Protein AF-A0A0D0E7J3-F1 (afdb_monomer)

Structure (mmCIF, N/CA/C/O backbone):
data_AF-A0A0D0E7J3-F1
#
_entry.id   AF-A0A0D0E7J3-F1
#
loop_
_atom_site.group_PDB
_atom_site.id
_atom_site.type_symbol
_atom_site.label_atom_id
_atom_site.label_alt_id
_atom_site.label_comp_id
_atom_site.label_asym_id
_atom_site.label_entity_id
_atom_site.label_seq_id
_atom_site.pdbx_PDB_ins_code
_atom_site.Cartn_x
_atom_site.Cartn_y
_atom_site.Cartn_z
_atom_site.occupancy
_atom_site.B_iso_or_equiv
_atom_site.auth_seq_id
_atom_site.auth_comp_id
_atom_site.auth_asym_id
_atom_site.auth_atom_id
_atom_site.pdbx_PDB_model_num
ATOM 1 N N . SER A 1 1 ? -6.514 17.524 -31.530 1.00 40.88 1 SER A N 1
ATOM 2 C CA . SER A 1 1 ? -5.529 18.200 -30.662 1.00 40.88 1 SER A CA 1
ATOM 3 C C . SER A 1 1 ? -5.880 17.869 -29.221 1.00 40.88 1 SER A C 1
ATOM 5 O O . SER A 1 1 ? -6.902 18.317 -28.727 1.00 40.88 1 SER A O 1
ATOM 7 N N . PHE A 1 2 ? -5.099 16.993 -28.589 1.00 48.50 2 PHE A N 1
ATOM 8 C CA . PHE A 1 2 ? -5.374 16.381 -27.277 1.00 48.50 2 PHE A CA 1
ATOM 9 C C . PHE A 1 2 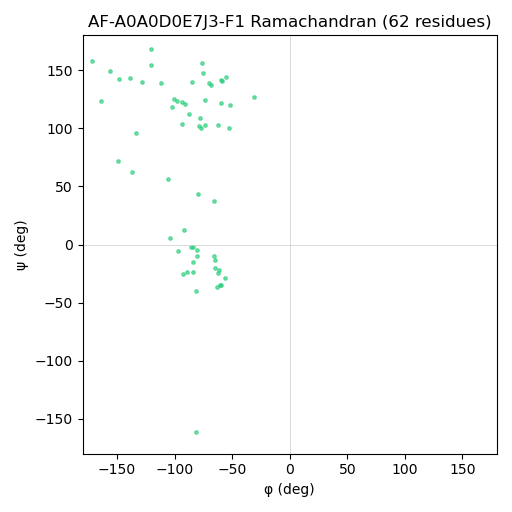? -5.046 17.297 -26.087 1.00 48.50 2 PHE A C 1
ATOM 11 O O . PHE A 1 2 ? -4.411 16.860 -25.137 1.00 48.50 2 PHE A O 1
ATOM 18 N N . LEU A 1 3 ? -5.398 18.579 -26.146 1.00 50.72 3 LEU A N 1
ATOM 19 C CA . LEU A 1 3 ? -5.023 19.533 -25.100 1.00 50.72 3 LEU A CA 1
ATOM 20 C C . LEU A 1 3 ? -6.202 20.438 -24.752 1.00 50.72 3 LEU A C 1
ATOM 22 O O . LEU A 1 3 ? -6.141 21.644 -24.944 1.00 50.72 3 LEU A O 1
ATOM 26 N N . ASP A 1 4 ? -7.275 19.827 -24.256 1.00 58.19 4 ASP A N 1
ATOM 27 C CA . ASP A 1 4 ? -8.181 20.502 -23.327 1.00 58.19 4 ASP A CA 1
ATOM 28 C C . ASP A 1 4 ? -8.793 19.482 -22.366 1.00 58.19 4 ASP A C 1
ATOM 30 O O . ASP A 1 4 ? -9.939 19.064 -22.492 1.00 58.19 4 ASP A O 1
ATOM 34 N N . ASN A 1 5 ? -7.963 18.984 -21.454 1.00 53.03 5 ASN A N 1
ATOM 35 C CA . ASN A 1 5 ? -8.416 18.666 -20.110 1.00 53.03 5 ASN A CA 1
ATOM 36 C C . ASN A 1 5 ? -7.172 18.515 -19.240 1.00 53.03 5 ASN A C 1
ATOM 38 O O . ASN A 1 5 ? -6.317 17.675 -19.517 1.00 53.03 5 ASN A O 1
ATOM 42 N N . SER A 1 6 ? -7.076 19.277 -18.160 1.00 60.91 6 SER A N 1
ATOM 43 C CA . SER A 1 6 ? -6.081 19.099 -17.095 1.00 60.91 6 SER A CA 1
ATOM 44 C C . SER A 1 6 ? -6.287 17.782 -16.321 1.00 60.91 6 SER A C 1
ATOM 46 O O . SER A 1 6 ? -6.141 17.738 -15.100 1.00 60.91 6 SER A O 1
ATOM 48 N N . SER A 1 7 ? -6.675 16.696 -16.997 1.00 61.78 7 SER A N 1
ATOM 49 C CA . SER A 1 7 ? -6.809 15.372 -16.414 1.00 61.78 7 SER A CA 1
ATOM 50 C C . SER A 1 7 ? -5.409 14.831 -16.177 1.00 61.78 7 SER A C 1
ATOM 52 O O . SER A 1 7 ? -4.716 14.410 -17.106 1.00 61.78 7 SER A O 1
ATOM 54 N N . ARG A 1 8 ? -4.967 14.863 -14.921 1.00 67.06 8 ARG A N 1
ATOM 55 C CA . ARG A 1 8 ? -3.788 14.106 -14.500 1.00 67.06 8 ARG A CA 1
ATOM 56 C C . ARG A 1 8 ? -3.996 12.659 -14.948 1.00 67.06 8 ARG A C 1
ATOM 58 O O . ARG A 1 8 ? -4.987 12.046 -14.557 1.00 67.06 8 ARG A O 1
ATOM 65 N N . 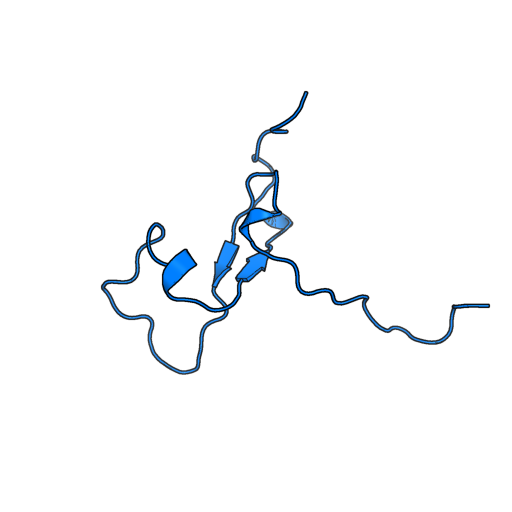ASN A 1 9 ? -3.101 12.146 -15.791 1.00 70.62 9 ASN A N 1
ATOM 66 C CA . ASN A 1 9 ? -3.102 10.735 -16.160 1.00 70.62 9 ASN A CA 1
ATOM 67 C C . ASN A 1 9 ? -2.847 9.925 -14.886 1.00 70.62 9 ASN A C 1
ATOM 69 O O . ASN A 1 9 ? -1.731 9.899 -14.373 1.00 70.62 9 ASN A O 1
ATOM 73 N N . LEU A 1 10 ? -3.911 9.335 -14.349 1.00 72.38 10 LEU A N 1
ATOM 74 C CA . LEU A 1 10 ? -3.873 8.438 -13.2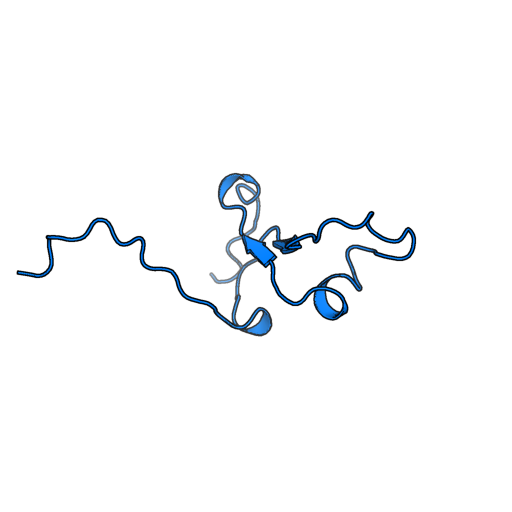05 1.00 72.38 10 LEU A CA 1
ATOM 75 C C . LEU A 1 10 ? -3.961 7.014 -13.743 1.00 72.38 10 LEU A C 1
ATOM 77 O O . LEU A 1 10 ? -4.888 6.682 -14.480 1.00 72.38 10 LEU A O 1
ATOM 81 N N . ALA A 1 11 ? -2.996 6.183 -13.372 1.00 73.94 11 ALA A N 1
ATOM 82 C CA . ALA A 1 11 ? -2.988 4.761 -13.674 1.00 73.94 11 ALA A CA 1
ATOM 83 C C . ALA A 1 11 ? -2.756 3.982 -12.377 1.00 73.94 11 ALA A C 1
ATOM 85 O O . ALA A 1 11 ? -1.950 4.393 -11.543 1.00 73.94 11 ALA A O 1
ATOM 86 N N . VAL A 1 12 ? -3.463 2.865 -12.219 1.00 77.75 12 VAL A N 1
ATOM 87 C CA . VAL A 1 12 ? -3.217 1.882 -11.158 1.00 77.75 12 VAL A CA 1
ATOM 88 C C . VAL A 1 12 ? -2.382 0.764 -11.774 1.00 77.75 12 VAL A C 1
ATOM 90 O O . VAL A 1 12 ? -2.780 0.192 -12.788 1.00 77.75 12 VAL A O 1
ATOM 93 N N . ILE A 1 13 ? -1.219 0.481 -11.191 1.00 80.00 13 ILE A N 1
ATOM 94 C CA . ILE A 1 13 ? -0.303 -0.582 -11.628 1.00 80.00 13 ILE A CA 1
ATOM 95 C C . ILE A 1 13 ? -0.086 -1.578 -10.492 1.00 80.00 13 ILE A C 1
ATOM 97 O O . ILE A 1 13 ? -0.232 -1.226 -9.322 1.00 80.00 13 ILE A O 1
ATOM 101 N N . HIS A 1 14 ? 0.265 -2.818 -10.833 1.00 81.38 14 HIS A N 1
ATOM 102 C CA . HIS A 1 14 ? 0.592 -3.823 -9.827 1.00 81.38 14 HIS A CA 1
ATOM 103 C C . HIS A 1 14 ? 1.925 -3.493 -9.151 1.00 81.38 14 HIS A C 1
ATOM 105 O O . HIS A 1 14 ? 2.879 -3.106 -9.830 1.00 81.38 14 HIS A O 1
ATOM 111 N N . ILE A 1 15 ? 2.012 -3.674 -7.832 1.00 76.44 15 ILE A N 1
ATOM 112 C CA . ILE A 1 15 ? 3.216 -3.314 -7.075 1.00 76.44 15 ILE A CA 1
ATOM 113 C C . ILE A 1 15 ? 4.438 -4.143 -7.501 1.00 76.44 15 ILE A C 1
ATOM 115 O O . ILE A 1 15 ? 5.520 -3.590 -7.673 1.00 76.44 15 ILE A O 1
ATOM 119 N N . ASP A 1 16 ? 4.236 -5.421 -7.832 1.00 80.25 16 ASP A N 1
ATOM 120 C CA . ASP A 1 16 ? 5.294 -6.310 -8.343 1.00 80.25 16 ASP A CA 1
ATOM 121 C C . ASP A 1 16 ? 5.838 -5.898 -9.721 1.00 80.25 16 ASP A C 1
ATOM 123 O O . ASP A 1 16 ? 6.820 -6.457 -10.199 1.00 80.25 16 ASP A O 1
ATOM 127 N N . SER A 1 17 ? 5.197 -4.940 -10.399 1.00 82.38 17 SER A N 1
ATOM 128 C CA . SER A 1 17 ? 5.684 -4.404 -11.676 1.00 82.38 17 SER A CA 1
ATOM 129 C C . SER A 1 17 ? 6.693 -3.260 -11.504 1.00 82.38 17 SER A C 1
ATOM 131 O O . SER A 1 17 ? 7.194 -2.738 -12.500 1.00 82.38 17 SER A O 1
ATOM 133 N N . ILE A 1 18 ? 6.996 -2.844 -10.269 1.00 78.56 18 ILE A N 1
ATOM 134 C CA . ILE A 1 18 ? 7.945 -1.764 -9.983 1.00 78.56 18 ILE A CA 1
ATOM 135 C C . ILE A 1 18 ? 9.367 -2.334 -9.887 1.00 78.56 18 ILE A C 1
ATOM 137 O O . ILE A 1 18 ? 9.707 -3.041 -8.944 1.00 78.56 18 ILE A O 1
ATOM 141 N N . VAL A 1 19 ? 10.229 -1.978 -10.848 1.00 73.06 19 VAL A N 1
ATOM 142 C CA . VAL A 1 19 ? 11.654 -2.376 -10.888 1.00 73.06 19 VAL A CA 1
ATOM 143 C C . VAL A 1 19 ? 12.551 -1.193 -10.511 1.00 73.06 19 VAL A C 1
ATOM 145 O O . VAL A 1 19 ? 13.393 -0.725 -11.275 1.00 73.06 19 VAL A O 1
ATOM 148 N N . ARG A 1 20 ? 12.309 -0.639 -9.329 1.00 72.12 20 ARG A N 1
ATOM 149 C CA . ARG A 1 20 ? 13.135 0.387 -8.686 1.00 72.12 20 ARG A CA 1
ATOM 150 C C . ARG A 1 20 ? 12.863 0.291 -7.194 1.00 72.12 20 ARG A C 1
ATOM 152 O O . ARG A 1 20 ? 11.744 -0.056 -6.814 1.00 72.12 20 ARG A O 1
ATOM 159 N N . GLY A 1 21 ? 13.837 0.607 -6.344 1.00 71.69 21 GLY A N 1
ATOM 160 C CA . GLY A 1 21 ? 13.443 0.919 -4.975 1.00 71.69 21 GLY A CA 1
ATOM 161 C C . GLY A 1 21 ? 12.474 2.107 -5.028 1.00 71.69 21 GLY A C 1
ATOM 162 O O . GLY A 1 21 ? 12.605 2.995 -5.863 1.00 71.69 21 GLY A O 1
ATOM 163 N N . ALA A 1 22 ? 11.452 2.082 -4.199 1.00 76.44 22 ALA A N 1
ATOM 164 C CA . ALA A 1 22 ? 10.586 3.226 -4.018 1.00 76.44 22 ALA A CA 1
ATOM 165 C C . ALA A 1 22 ? 10.110 3.188 -2.580 1.00 76.44 22 ALA A C 1
ATOM 167 O O . ALA A 1 22 ? 9.813 2.114 -2.047 1.00 76.44 22 ALA A O 1
ATOM 168 N N . HIS A 1 23 ? 9.997 4.350 -1.946 1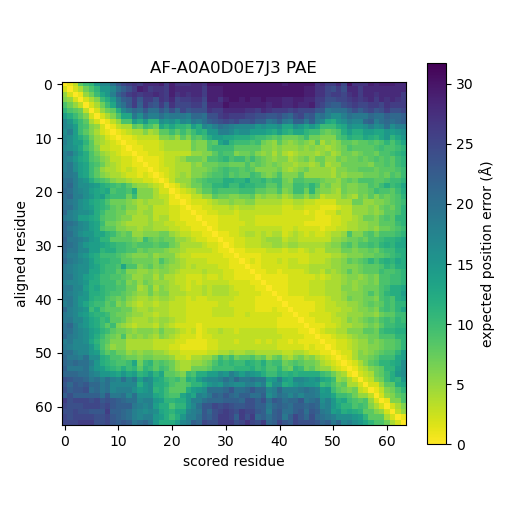.00 82.19 23 HIS A N 1
ATOM 169 C CA . HIS A 1 23 ? 9.309 4.402 -0.668 1.00 82.19 23 HIS A CA 1
ATOM 170 C C . HIS A 1 23 ? 7.792 4.371 -0.896 1.00 82.19 23 HIS A C 1
ATOM 172 O O . HIS A 1 23 ? 7.200 5.332 -1.402 1.00 82.19 23 HIS A O 1
ATOM 178 N N . LEU A 1 24 ? 7.181 3.242 -0.538 1.00 86.25 24 LEU A N 1
ATOM 179 C CA . 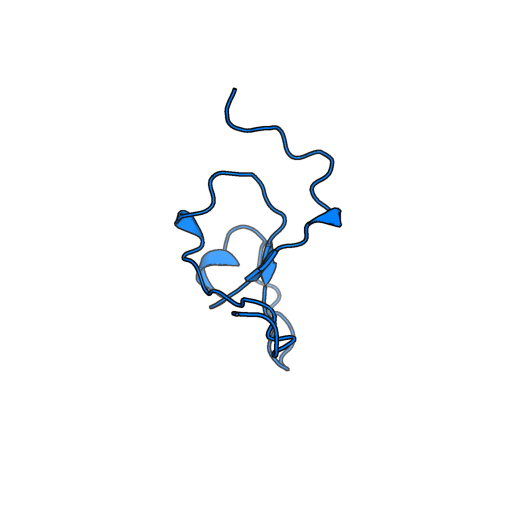LEU A 1 24 ? 5.747 3.004 -0.641 1.00 86.25 24 LEU A CA 1
ATOM 180 C C . LEU A 1 24 ? 5.054 3.423 0.654 1.00 86.25 24 LEU A C 1
ATOM 182 O O . LEU A 1 24 ? 5.341 2.885 1.722 1.00 86.25 24 LEU A O 1
ATOM 186 N N . LEU A 1 25 ? 4.119 4.364 0.552 1.00 88.00 25 LEU A N 1
ATOM 187 C CA . LEU A 1 25 ? 3.277 4.775 1.671 1.00 88.00 25 LEU A CA 1
ATOM 188 C C . LEU A 1 25 ? 1.894 4.127 1.526 1.00 88.00 25 LEU A C 1
ATOM 190 O O . LEU A 1 25 ? 1.220 4.422 0.538 1.00 88.00 25 LEU A O 1
ATOM 194 N N . PRO A 1 26 ? 1.445 3.277 2.467 1.00 89.88 26 PRO A N 1
ATOM 195 C CA . PRO A 1 26 ? 0.118 2.679 2.397 1.00 89.88 26 PRO A CA 1
ATOM 196 C C . PRO A 1 26 ? -0.991 3.729 2.294 1.00 89.88 26 PRO A C 1
ATOM 198 O O . PRO A 1 26 ? -0.921 4.793 2.915 1.00 89.88 26 PRO A O 1
ATOM 201 N N . ILE A 1 27 ? -2.039 3.424 1.531 1.00 90.19 27 ILE A N 1
ATOM 202 C CA . ILE A 1 27 ? -3.278 4.202 1.567 1.00 90.19 27 ILE A CA 1
ATOM 203 C C . ILE A 1 27 ? -4.034 3.795 2.835 1.00 90.19 27 ILE A C 1
ATOM 205 O O . ILE A 1 27 ? -4.664 2.740 2.881 1.00 90.19 27 ILE A O 1
ATOM 209 N N . TYR A 1 28 ? -3.937 4.626 3.870 1.00 89.44 28 TYR A N 1
ATOM 210 C CA . TYR A 1 28 ? -4.610 4.395 5.146 1.00 89.44 28 TYR A CA 1
ATOM 211 C C . TYR A 1 28 ? -6.114 4.681 5.069 1.00 89.44 28 TYR A C 1
ATOM 213 O O . TYR A 1 28 ? -6.553 5.580 4.345 1.00 89.44 28 TYR A O 1
ATOM 221 N N . GLY A 1 29 ? -6.884 3.921 5.848 1.00 88.00 29 GLY A N 1
ATOM 222 C CA . GLY A 1 29 ? -8.291 4.190 6.123 1.00 88.00 29 GLY A CA 1
ATOM 223 C C . GLY A 1 29 ? -8.480 5.245 7.214 1.00 88.00 29 GLY A C 1
ATOM 224 O O . GLY A 1 29 ? -7.581 6.019 7.542 1.00 88.00 29 GLY A O 1
ATOM 225 N N . THR A 1 30 ? -9.679 5.278 7.787 1.00 93.62 30 THR A N 1
ATOM 226 C CA . THR A 1 30 ? -9.998 6.158 8.926 1.00 93.62 30 THR A CA 1
ATOM 227 C C . THR A 1 30 ? -9.598 5.555 10.271 1.00 93.62 30 THR A C 1
ATOM 229 O O . THR A 1 30 ? -9.568 6.252 11.283 1.00 93.62 30 THR A O 1
ATOM 232 N N . GLU A 1 31 ? -9.326 4.254 10.291 1.00 91.88 31 GLU A N 1
ATOM 233 C CA . GLU A 1 31 ? -8.884 3.506 11.456 1.00 91.88 31 GLU A CA 1
ATOM 234 C C . GLU A 1 31 ? -7.408 3.733 11.799 1.00 91.88 31 GLU A C 1
ATOM 236 O O . GLU A 1 31 ? -6.570 4.084 10.967 1.00 91.88 31 GLU A O 1
ATOM 241 N N . VAL A 1 32 ? -7.090 3.498 13.072 1.00 93.00 32 VAL A N 1
ATOM 242 C CA . VAL A 1 32 ? -5.711 3.479 13.557 1.00 93.00 32 VAL A CA 1
ATOM 243 C C . VAL A 1 32 ? -4.996 2.264 12.976 1.00 93.00 32 VAL A C 1
ATOM 245 O O . VAL A 1 32 ? -5.541 1.160 12.972 1.00 93.00 32 VAL A O 1
ATOM 248 N N . VAL A 1 33 ? -3.755 2.465 12.534 1.00 92.62 33 VAL A N 1
ATOM 249 C CA . VAL A 1 33 ? -2.885 1.383 12.064 1.00 92.62 33 VAL A CA 1
ATOM 250 C C . VAL A 1 33 ? -2.666 0.378 13.201 1.00 92.62 33 VAL A C 1
ATOM 252 O O . VAL A 1 33 ? -2.165 0.773 14.257 1.00 92.62 33 VAL A O 1
ATOM 255 N N . PRO A 1 34 ? -3.016 -0.908 13.019 1.00 92.06 34 PRO A N 1
ATOM 256 C CA . PRO A 1 34 ? -2.784 -1.915 14.046 1.00 92.06 34 PRO A CA 1
ATOM 257 C C . PRO A 1 34 ? -1.295 -2.045 14.395 1.00 92.06 34 PRO A C 1
ATOM 259 O O . PRO A 1 34 ? -0.445 -2.038 13.510 1.00 92.06 34 PRO A O 1
ATOM 262 N N . GLU A 1 35 ? -0.970 -2.249 15.674 1.00 94.44 35 GLU A N 1
ATOM 263 C CA . GLU A 1 35 ? 0.427 -2.311 16.153 1.00 94.44 35 GLU A CA 1
ATOM 264 C C . GLU A 1 35 ? 1.257 -3.452 15.542 1.00 94.44 35 GLU A C 1
ATOM 266 O O . GLU A 1 35 ? 2.482 -3.396 15.524 1.00 94.44 35 GLU A O 1
ATOM 271 N N . HIS A 1 36 ? 0.602 -4.494 15.029 1.00 93.88 36 HIS A N 1
ATOM 272 C CA . HIS A 1 36 ? 1.267 -5.625 14.378 1.00 93.88 36 HIS A CA 1
ATOM 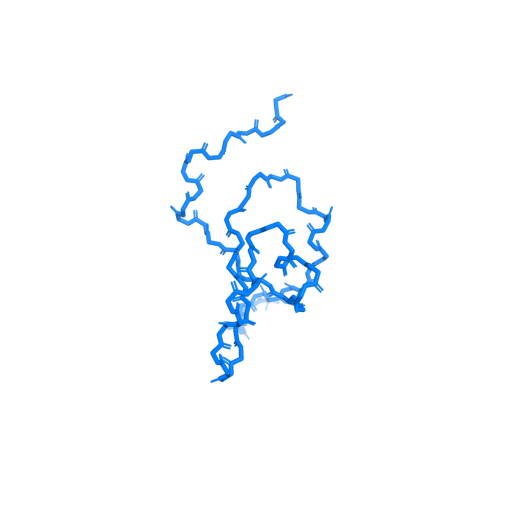273 C C . HIS A 1 36 ? 1.591 -5.369 12.896 1.00 93.88 36 HIS A C 1
ATOM 275 O O . HIS A 1 36 ? 2.153 -6.240 12.224 1.00 93.88 36 HIS A O 1
ATOM 281 N N . VAL A 1 37 ? 1.212 -4.206 12.357 1.00 93.44 37 VAL A N 1
ATOM 282 C CA . VAL A 1 37 ? 1.617 -3.788 11.017 1.00 93.44 37 VAL A CA 1
ATOM 283 C C . VAL A 1 37 ? 3.088 -3.389 11.059 1.00 93.44 37 VAL A C 1
ATOM 285 O O . VAL A 1 37 ? 3.511 -2.517 11.811 1.00 93.44 37 VAL A O 1
ATOM 288 N N . THR A 1 38 ? 3.869 -4.027 10.204 1.00 91.00 38 THR A N 1
ATOM 289 C CA . THR A 1 38 ? 5.293 -3.787 9.995 1.00 91.00 38 THR A CA 1
ATOM 290 C C . THR A 1 38 ? 5.522 -3.397 8.539 1.00 91.00 38 THR A C 1
ATOM 292 O O . THR A 1 38 ? 4.657 -3.576 7.683 1.00 91.00 38 THR A O 1
ATOM 295 N N . PHE A 1 39 ? 6.719 -2.917 8.216 1.00 82.75 39 PHE A N 1
ATOM 296 C CA . PHE A 1 39 ? 7.085 -2.660 6.822 1.00 82.75 39 PHE A CA 1
ATOM 297 C C . PHE A 1 39 ? 7.147 -3.935 5.961 1.00 82.75 39 PHE A C 1
ATOM 299 O O . PHE A 1 39 ? 7.084 -3.839 4.742 1.00 82.75 39 PHE A O 1
ATOM 306 N N . HIS A 1 40 ? 7.275 -5.117 6.574 1.00 86.81 40 HIS A N 1
ATOM 307 C CA . HIS A 1 40 ? 7.371 -6.387 5.855 1.00 86.81 40 HIS A CA 1
ATOM 308 C C . HIS A 1 40 ? 6.012 -6.939 5.425 1.00 86.81 40 HIS A C 1
ATOM 310 O O . HIS A 1 40 ? 5.902 -7.478 4.332 1.00 86.81 40 HIS A O 1
ATOM 316 N N . ASN A 1 41 ? 4.994 -6.822 6.281 1.00 92.19 41 ASN A N 1
ATOM 317 C CA . ASN A 1 41 ? 3.652 -7.356 6.015 1.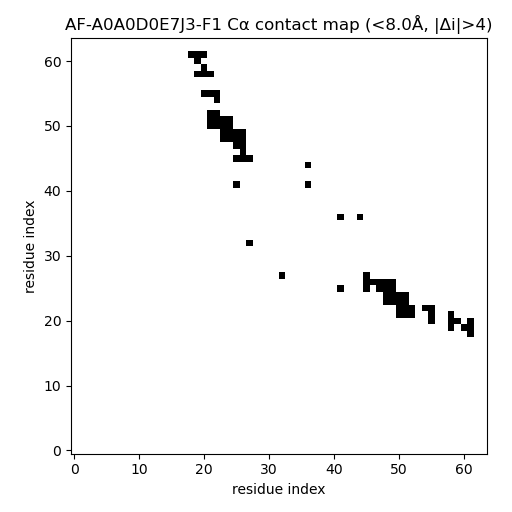00 92.19 41 ASN A CA 1
ATOM 318 C C . ASN A 1 41 ? 2.688 -6.294 5.471 1.00 92.19 41 ASN A C 1
ATOM 320 O O . ASN A 1 41 ? 1.561 -6.620 5.114 1.00 92.19 41 ASN A O 1
ATOM 324 N N . SER A 1 42 ? 3.097 -5.024 5.401 1.00 90.88 42 SER A N 1
ATOM 325 C CA . SER A 1 42 ? 2.237 -3.951 4.898 1.00 90.88 42 SER A CA 1
ATOM 326 C C . SER A 1 42 ? 1.791 -4.198 3.454 1.00 90.88 42 SER A C 1
ATOM 328 O O . SER A 1 42 ? 0.648 -3.891 3.130 1.00 90.88 42 SER A O 1
ATOM 330 N N . LEU A 1 43 ? 2.640 -4.802 2.615 1.00 90.44 43 LEU A N 1
ATOM 331 C CA . LEU A 1 43 ? 2.317 -5.151 1.225 1.00 90.44 43 LEU A CA 1
ATOM 332 C C . LEU A 1 43 ? 1.132 -6.118 1.109 1.00 90.44 43 LEU A C 1
ATOM 334 O O . LEU A 1 43 ? 0.328 -5.975 0.195 1.00 90.44 43 LEU A O 1
ATOM 338 N N . ASP A 1 44 ? 0.992 -7.040 2.061 1.00 91.31 44 ASP A N 1
ATOM 339 C CA . ASP A 1 44 ? -0.106 -8.010 2.089 1.00 91.31 44 ASP A CA 1
ATOM 340 C C . ASP A 1 44 ? -1.378 -7.439 2.736 1.00 91.31 44 ASP A C 1
ATOM 342 O O . ASP A 1 44 ? -2.482 -7.930 2.501 1.00 91.31 44 ASP A O 1
ATOM 346 N N . LEU A 1 45 ? -1.230 -6.418 3.587 1.00 91.75 45 LEU A N 1
ATOM 347 C CA . LEU A 1 45 ? -2.316 -5.869 4.404 1.00 91.75 45 LEU A CA 1
ATOM 348 C C . LEU A 1 45 ? -3.044 -4.690 3.749 1.00 91.75 45 LEU A C 1
ATOM 350 O O . LEU A 1 45 ? -4.210 -4.452 4.063 1.00 91.75 45 LEU A O 1
ATOM 354 N N . TYR A 1 46 ? -2.387 -3.950 2.853 1.00 89.25 46 TYR A N 1
ATOM 355 C CA . TYR A 1 46 ? -2.966 -2.772 2.206 1.00 89.25 46 TYR A CA 1
ATOM 356 C C . TYR A 1 46 ? -3.218 -2.999 0.718 1.00 89.25 46 TYR A C 1
ATOM 358 O O . TYR A 1 46 ? -2.385 -3.522 -0.012 1.00 89.25 46 TYR A O 1
ATOM 366 N N . CYS A 1 47 ? -4.367 -2.517 0.244 1.00 87.88 47 CYS A N 1
ATOM 367 C CA . CYS A 1 47 ? -4.784 -2.671 -1.153 1.00 87.88 47 CYS A CA 1
ATOM 368 C C . CYS A 1 47 ? -4.134 -1.660 -2.116 1.00 87.88 47 CYS A C 1
ATOM 370 O O . CYS A 1 47 ? -4.386 -1.713 -3.319 1.00 87.88 47 CYS A O 1
ATOM 372 N N . GLY A 1 48 ? -3.347 -0.703 -1.617 1.00 87.25 48 GLY A N 1
ATOM 373 C CA . GLY A 1 48 ? -2.738 0.325 -2.453 1.00 87.25 48 GLY A CA 1
ATOM 374 C C . GLY A 1 48 ? -1.732 1.197 -1.714 1.00 87.25 48 GLY A C 1
ATOM 375 O O . GLY A 1 48 ? -1.768 1.320 -0.488 1.00 87.25 48 GLY A O 1
ATOM 376 N N . PHE A 1 49 ? -0.842 1.817 -2.491 1.00 88.06 49 PHE A N 1
ATOM 377 C CA . PHE A 1 49 ? 0.272 2.619 -1.995 1.00 88.06 49 PHE A CA 1
ATOM 378 C C . PHE A 1 49 ? 0.445 3.890 -2.826 1.00 88.06 49 PHE A C 1
ATOM 380 O O . PHE A 1 49 ? 0.301 3.875 -4.049 1.00 88.06 49 PHE A O 1
ATOM 387 N N . TYR A 1 50 ? 0.815 4.981 -2.163 1.00 85.75 50 TYR A N 1
ATOM 388 C CA . TYR A 1 50 ? 1.379 6.155 -2.812 1.00 85.75 50 TYR A CA 1
ATOM 389 C C . TYR A 1 50 ? 2.886 5.978 -2.990 1.00 85.75 50 TYR A C 1
ATOM 391 O O . TYR A 1 50 ? 3.582 5.516 -2.085 1.00 85.75 50 TYR A O 1
ATOM 399 N N . ILE A 1 51 ? 3.396 6.405 -4.143 1.00 79.19 51 ILE A N 1
ATOM 400 C CA . ILE A 1 51 ? 4.832 6.477 -4.416 1.00 79.19 51 ILE A CA 1
ATOM 401 C C . ILE A 1 51 ? 5.310 7.883 -4.067 1.00 79.19 51 ILE A C 1
ATOM 403 O O . ILE A 1 51 ? 4.817 8.867 -4.624 1.00 79.19 51 ILE A O 1
ATOM 407 N N . ASN A 1 52 ? 6.284 7.989 -3.164 1.00 75.81 52 ASN A N 1
ATOM 408 C CA . ASN A 1 52 ? 6.900 9.271 -2.850 1.00 75.81 52 ASN A CA 1
ATOM 409 C C . ASN A 1 52 ? 8.167 9.499 -3.688 1.00 75.81 52 ASN A C 1
ATOM 411 O O . ASN A 1 52 ? 9.231 8.981 -3.367 1.00 75.81 52 ASN A O 1
ATOM 415 N N . HIS A 1 53 ? 8.063 10.341 -4.720 1.00 68.88 53 HIS A N 1
ATOM 416 C CA . HIS A 1 53 ? 9.191 10.703 -5.589 1.00 68.88 53 HIS A CA 1
ATOM 417 C C . HIS A 1 53 ? 10.332 11.433 -4.849 1.00 68.88 53 HIS A C 1
ATOM 419 O O . HIS A 1 53 ? 11.472 11.408 -5.298 1.00 68.88 53 HIS A O 1
ATOM 425 N N . PHE A 1 54 ? 10.053 12.096 -3.721 1.00 65.44 54 PHE A N 1
ATOM 426 C CA . PHE A 1 54 ? 11.019 12.967 -3.036 1.00 65.44 54 PHE A CA 1
ATOM 427 C C . PHE A 1 54 ? 11.891 12.248 -2.011 1.00 65.44 54 PHE A C 1
ATOM 429 O O . PHE A 1 54 ? 12.977 12.724 -1.690 1.00 65.44 54 PHE A O 1
ATOM 436 N N . ILE A 1 55 ? 11.423 11.118 -1.483 1.00 59.09 55 ILE A N 1
ATOM 437 C CA . ILE A 1 55 ? 12.185 10.344 -0.490 1.00 59.09 55 ILE A CA 1
ATOM 438 C C . ILE A 1 55 ? 13.250 9.467 -1.176 1.00 59.09 55 ILE A C 1
ATOM 440 O O . ILE A 1 55 ? 14.170 8.967 -0.536 1.00 59.09 55 ILE A O 1
ATOM 444 N N . ASP A 1 56 ? 13.191 9.378 -2.503 1.00 60.84 56 ASP A N 1
ATOM 445 C CA . ASP A 1 56 ? 13.936 8.428 -3.321 1.00 60.84 56 ASP A CA 1
ATOM 446 C C . ASP A 1 56 ? 15.297 8.926 -3.834 1.00 60.84 56 ASP A C 1
ATOM 448 O O . ASP A 1 56 ? 15.898 8.286 -4.692 1.00 60.84 56 ASP A O 1
ATOM 452 N N . HIS A 1 57 ? 15.822 10.049 -3.321 1.00 58.28 57 HIS A N 1
ATOM 453 C CA . HIS A 1 57 ? 17.087 10.630 -3.811 1.00 58.28 57 HIS A CA 1
ATOM 454 C C . HIS A 1 57 ? 18.271 9.639 -3.748 1.00 58.28 57 HIS A C 1
ATOM 456 O O . HIS A 1 57 ? 19.181 9.712 -4.573 1.00 58.28 57 HIS A O 1
ATOM 462 N N . HIS A 1 58 ? 18.250 8.687 -2.813 1.00 57.94 58 HIS A N 1
ATOM 463 C CA . HIS A 1 58 ? 19.319 7.701 -2.627 1.00 57.94 58 HIS A CA 1
ATOM 464 C C . HIS A 1 58 ? 18.999 6.301 -3.143 1.00 57.94 58 HIS A C 1
ATOM 466 O O . HIS A 1 58 ? 19.799 5.386 -2.934 1.00 57.94 58 HIS A O 1
ATOM 472 N N . ILE A 1 59 ? 17.862 6.101 -3.810 1.00 57.50 59 ILE A N 1
ATOM 473 C CA . ILE A 1 59 ? 17.565 4.787 -4.354 1.00 57.50 59 ILE A CA 1
ATOM 474 C C . ILE A 1 59 ? 18.349 4.593 -5.643 1.00 57.50 59 ILE A C 1
ATOM 476 O O . ILE A 1 59 ? 18.032 5.120 -6.706 1.00 57.50 59 ILE A O 1
ATOM 480 N N . PHE A 1 60 ? 19.416 3.824 -5.464 1.00 55.91 60 PHE A N 1
ATOM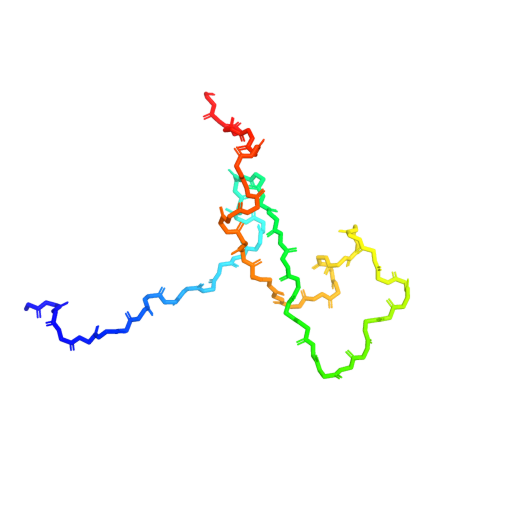 481 C CA . PHE A 1 60 ? 20.279 3.231 -6.466 1.00 55.91 60 PHE A CA 1
ATOM 482 C C . PHE A 1 60 ? 19.5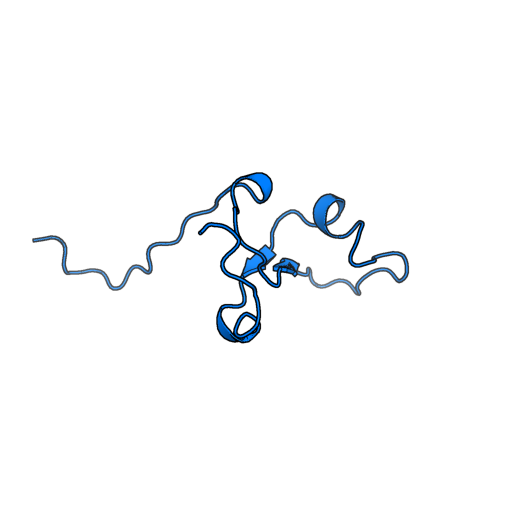16 2.914 -7.762 1.00 55.91 60 PHE A C 1
ATOM 484 O O . PHE A 1 60 ? 18.491 2.224 -7.732 1.00 55.91 60 PHE A O 1
ATOM 491 N N . GLU A 1 61 ? 20.025 3.404 -8.898 1.00 56.12 61 GLU A N 1
ATOM 492 C CA . GLU A 1 61 ? 19.661 2.883 -10.216 1.00 56.12 61 GLU A CA 1
ATOM 493 C C . GLU A 1 61 ? 19.888 1.369 -10.190 1.00 56.12 61 GLU A C 1
ATOM 495 O O . GLU A 1 61 ? 21.014 0.890 -10.268 1.00 56.12 61 GLU A O 1
ATOM 500 N N . LEU A 1 62 ? 18.811 0.600 -10.019 1.00 57.22 62 LEU A N 1
ATOM 501 C CA . LEU A 1 62 ? 18.875 -0.860 -9.912 1.00 57.22 62 LEU A CA 1
ATOM 502 C C . LEU A 1 62 ? 19.362 -1.511 -11.221 1.00 57.22 62 LEU A C 1
ATOM 504 O O . LEU A 1 62 ? 19.709 -2.687 -11.227 1.00 57.22 62 LEU A O 1
ATOM 508 N N . VAL A 1 63 ? 19.389 -0.762 -12.326 1.00 50.00 63 VAL A N 1
ATOM 509 C CA . VAL A 1 63 ? 19.766 -1.266 -13.645 1.00 50.00 63 VAL A CA 1
ATOM 510 C C . VAL A 1 63 ? 20.749 -0.289 -14.291 1.00 50.00 63 VAL A C 1
ATOM 512 O O . VAL A 1 63 ? 20.345 0.717 -14.870 1.00 50.00 63 VAL A O 1
ATOM 515 N N . SER A 1 64 ? 22.042 -0.583 -14.148 1.00 48.56 64 SER A N 1
ATOM 516 C CA . SER A 1 64 ? 23.048 -0.285 -15.177 1.00 48.56 64 SER A CA 1
ATOM 517 C C . SER A 1 64 ? 23.201 -1.503 -16.079 1.00 48.56 64 SER A C 1
ATOM 519 O O . SER A 1 64 ? 23.084 -2.631 -15.545 1.00 48.56 64 SER A O 1
#

pLDDT: mean 76.14, std 14.81, range [40.88, 94.44]

Secondary structure (DSSP, 8-state):
---S----------GGG--S---EEE---SSPPPTT--TTTHHHH-S-EEE-TTGGGG---S--

Radius of gyration: 15.44 Å; Cα contacts (8 Å, |Δi|>4): 40; chains: 1; bounding box: 33×28×47 Å

Foldseek 3Di:
DPPPDPPDPDDDDDPVVDPWDFDWAAPDDPDDDDPPDDPVCSSVVGPGTDTDPVVCPPTDPSDD

Sequence (64 aa):
SFLDNSSRNLAVIHIDSIVRGAHLLPIYGTEVVPEHVTFHNSLDLYCGFYINHFIDHHIFELVS

Solvent-accessible surface area (backbone atoms only — not comparable to full-atom values): 4708 Å² total; per-residue (Å²): 131,100,78,86,67,95,67,76,90,79,82,90,75,64,74,92,74,59,90,52,76,68,54,70,42,69,66,76,73,94,68,81,81,60,88,87,66,42,90,82,54,39,73,82,74,43,97,46,63,46,77,46,80,80,79,38,84,78,53,62,78,80,75,128

Organism: NCBI:txid930991

Mean predicted aligned error: 10.07 Å